Protein AF-A0A2V5XHG4-F1 (afdb_monomer)

Sequence (132 aa):
MNKKIFDVKTTIPPIRNSTSRSPSRRAFFLIPLVLACFALAPAAQAVSPPPDGGYANGNTAEGTQALFSLTTGKENTADGYKALVDITTGSFNTATGFAALFKNGTASNNTGTGYEALKNNTTAARTQPLVL

Foldseek 3Di:
DDDDDDPPPPDDDDPPPPPDPDPVVVVVVVVVVVVVCLVPPPVNDQPVVHLQNQDPQREGAHEDQGCVQADAEHAEYAAYHQGCNQAYHEYAEYAHEHQFCNHAHHAYQYYAYYHCGVNPVPDDNDDDDPDD

Radius of gyration: 36.02 Å; Cα contacts (8 Å, |Δi|>4): 248; chains: 1; bounding box: 84×47×104 Å

Mean predicted aligned error: 16.62 Å

Secondary structure (DSSP, 8-state):
-----------PPP--------THHHHHHHHHHHHHHHHH-TTTSPPSS-TT--BGGGBEEESTTTTTT-SS--S-EEESTTTTTTBSS--S-EEESTTTTTT-BT--SBEEESTTTTTT--S-S-B-----

Structure (mmCIF, N/CA/C/O backbone):
data_AF-A0A2V5XHG4-F1
#
_entry.id   AF-A0A2V5XHG4-F1
#
loop_
_atom_site.group_PDB
_atom_site.id
_atom_site.type_symbol
_atom_site.label_atom_id
_atom_site.label_alt_id
_atom_site.label_comp_id
_atom_site.label_asym_id
_atom_site.label_entity_id
_atom_site.label_seq_id
_atom_site.pdbx_PDB_ins_code
_atom_site.Cartn_x
_atom_site.Cartn_y
_atom_site.Cartn_z
_atom_site.occupancy
_atom_site.B_iso_or_equiv
_atom_site.auth_seq_id
_atom_site.auth_comp_id
_atom_site.auth_asym_id
_atom_site.auth_atom_id
_atom_site.pdbx_PDB_model_num
ATOM 1 N N . MET A 1 1 ? 70.441 -35.969 -85.488 1.00 48.56 1 MET A N 1
ATOM 2 C CA . MET A 1 1 ? 69.943 -36.278 -84.131 1.00 48.56 1 MET A CA 1
ATOM 3 C C . MET A 1 1 ? 70.512 -35.223 -83.197 1.00 48.56 1 MET A C 1
ATOM 5 O O . MET A 1 1 ? 71.726 -35.163 -83.135 1.00 48.56 1 MET A O 1
ATOM 9 N N . ASN A 1 2 ? 69.692 -34.333 -82.618 1.00 42.00 2 ASN A N 1
ATOM 10 C CA . ASN A 1 2 ? 69.923 -33.665 -81.323 1.00 42.00 2 ASN A CA 1
ATOM 11 C C . ASN A 1 2 ? 68.681 -32.848 -80.926 1.00 42.00 2 ASN A C 1
ATOM 13 O O . ASN A 1 2 ? 68.060 -32.181 -81.749 1.00 42.00 2 ASN A O 1
ATOM 17 N N . LYS A 1 3 ? 68.270 -33.061 -79.674 1.00 53.47 3 LYS A N 1
ATOM 18 C CA . LYS A 1 3 ? 66.924 -32.909 -79.102 1.00 53.47 3 LYS A CA 1
ATOM 19 C C . LYS A 1 3 ? 66.418 -31.461 -79.072 1.00 53.47 3 LYS A C 1
ATOM 21 O O . LYS A 1 3 ? 67.113 -30.580 -78.580 1.00 53.47 3 LYS A O 1
ATOM 26 N N . LYS A 1 4 ? 65.151 -31.252 -79.461 1.00 56.47 4 LYS A N 1
ATOM 27 C CA . LYS A 1 4 ? 64.359 -30.097 -79.002 1.00 56.47 4 LYS A CA 1
ATOM 28 C C . LYS A 1 4 ? 64.187 -30.217 -77.486 1.00 56.47 4 LYS A C 1
ATOM 30 O O . LYS A 1 4 ? 63.574 -31.173 -77.015 1.00 56.47 4 LYS A O 1
ATOM 35 N N . ILE A 1 5 ? 64.742 -29.268 -76.744 1.00 61.22 5 ILE A N 1
ATOM 36 C CA . ILE A 1 5 ? 64.502 -29.111 -75.310 1.00 61.22 5 ILE A CA 1
ATOM 37 C C . ILE A 1 5 ? 63.158 -28.389 -75.180 1.00 61.22 5 ILE A C 1
ATOM 39 O O . ILE A 1 5 ? 63.012 -27.258 -75.634 1.00 61.22 5 ILE A O 1
ATOM 43 N N . PHE A 1 6 ? 62.149 -29.082 -74.655 1.00 58.19 6 PHE A N 1
ATOM 44 C CA . PHE A 1 6 ? 60.881 -28.470 -74.269 1.00 58.19 6 PHE A CA 1
ATOM 45 C C . PHE A 1 6 ? 61.069 -27.854 -72.881 1.00 58.19 6 PHE A C 1
ATOM 47 O O . PHE A 1 6 ? 61.197 -28.586 -71.901 1.00 58.19 6 PHE A O 1
ATOM 54 N N . ASP A 1 7 ? 61.082 -26.525 -72.798 1.00 60.22 7 ASP A N 1
ATOM 55 C CA . ASP A 1 7 ? 61.009 -25.816 -71.521 1.00 60.22 7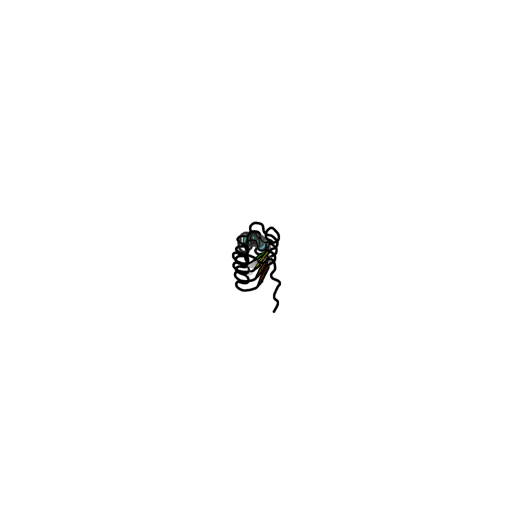 ASP A CA 1
ATOM 56 C C . ASP A 1 7 ? 59.617 -26.020 -70.910 1.00 60.22 7 ASP A C 1
ATOM 58 O O . ASP A 1 7 ? 58.638 -25.360 -71.270 1.00 60.22 7 ASP A O 1
ATOM 62 N N . VAL A 1 8 ? 59.511 -26.969 -69.978 1.00 60.59 8 VAL A N 1
ATOM 63 C CA . VAL A 1 8 ? 58.335 -27.113 -69.116 1.00 60.59 8 VAL A CA 1
ATOM 64 C C . VAL A 1 8 ? 58.361 -25.963 -68.115 1.00 60.59 8 VAL A C 1
ATOM 66 O O . VAL A 1 8 ? 59.072 -25.988 -67.113 1.00 60.59 8 VAL A O 1
ATOM 69 N N . LYS A 1 9 ? 57.578 -24.921 -68.393 1.00 60.12 9 LYS A N 1
ATOM 70 C CA . LYS A 1 9 ? 57.372 -23.803 -67.470 1.00 60.12 9 LYS A CA 1
ATOM 71 C C . LYS A 1 9 ? 56.439 -24.251 -66.339 1.00 60.12 9 LYS A C 1
ATOM 73 O O . LYS A 1 9 ? 55.220 -24.109 -66.431 1.00 60.12 9 LYS A O 1
ATOM 78 N N . THR A 1 10 ? 57.005 -24.820 -65.275 1.00 58.00 10 THR A N 1
ATOM 79 C CA . THR A 1 10 ? 56.267 -25.195 -64.059 1.00 58.00 10 THR A CA 1
ATOM 80 C C . THR A 1 10 ? 55.702 -23.937 -63.402 1.00 58.00 10 THR A C 1
ATOM 82 O O . THR A 1 10 ? 56.406 -23.196 -62.721 1.00 58.00 10 THR A O 1
ATOM 85 N N . THR A 1 11 ? 54.420 -23.662 -63.633 1.00 58.84 11 THR A N 1
ATOM 86 C CA . THR A 1 11 ? 53.721 -22.541 -63.000 1.00 58.84 11 THR A CA 1
ATOM 87 C C . THR A 1 11 ? 53.234 -23.004 -61.633 1.00 58.84 11 THR A C 1
ATOM 89 O O . THR A 1 11 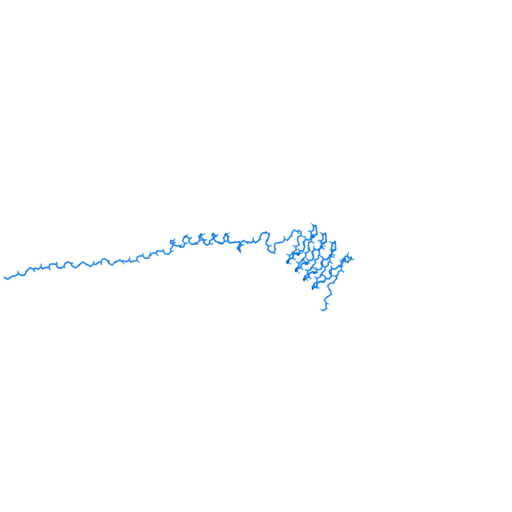? 52.193 -23.647 -61.527 1.00 58.84 11 THR A O 1
ATOM 92 N N . ILE A 1 12 ? 54.007 -22.723 -60.585 1.00 63.91 12 ILE A N 1
ATOM 93 C CA . ILE A 1 12 ? 53.574 -22.943 -59.201 1.00 63.91 12 ILE A CA 1
ATOM 94 C C . ILE A 1 12 ? 52.568 -21.827 -58.869 1.00 63.91 12 ILE A C 1
ATOM 96 O O . ILE A 1 12 ? 52.937 -20.651 -58.955 1.00 63.91 12 ILE A O 1
ATOM 100 N N . PRO A 1 13 ? 51.301 -22.133 -58.533 1.00 61.34 13 PRO A N 1
ATOM 101 C CA . PRO A 1 13 ? 50.351 -21.105 -58.131 1.00 61.34 13 PRO A CA 1
ATOM 102 C C . PRO A 1 13 ? 50.832 -20.433 -56.833 1.00 61.34 13 PRO A C 1
ATOM 104 O O . PRO A 1 13 ? 51.376 -21.112 -55.959 1.00 61.34 13 PRO A O 1
ATOM 107 N N . PRO A 1 14 ? 50.639 -19.113 -56.667 1.00 59.84 14 PRO A N 1
ATOM 108 C CA . PRO A 1 14 ? 51.028 -18.437 -55.439 1.00 59.84 14 PRO A CA 1
ATOM 109 C C . PRO A 1 14 ? 50.252 -19.028 -54.256 1.00 59.84 14 PRO A C 1
ATOM 111 O O . PRO A 1 14 ? 49.021 -19.114 -54.297 1.00 59.84 14 PRO A O 1
ATOM 114 N N . ILE A 1 15 ? 50.966 -19.417 -53.194 1.00 61.81 15 ILE A N 1
ATOM 115 C CA . ILE A 1 15 ? 50.363 -19.792 -51.911 1.00 61.81 15 ILE A CA 1
ATOM 116 C C . ILE A 1 15 ? 49.605 -18.560 -51.411 1.00 61.81 15 ILE A C 1
ATOM 118 O O . ILE A 1 15 ? 50.200 -17.573 -50.976 1.00 61.81 15 ILE A O 1
ATOM 122 N N . ARG A 1 16 ? 48.273 -18.576 -51.523 1.00 60.3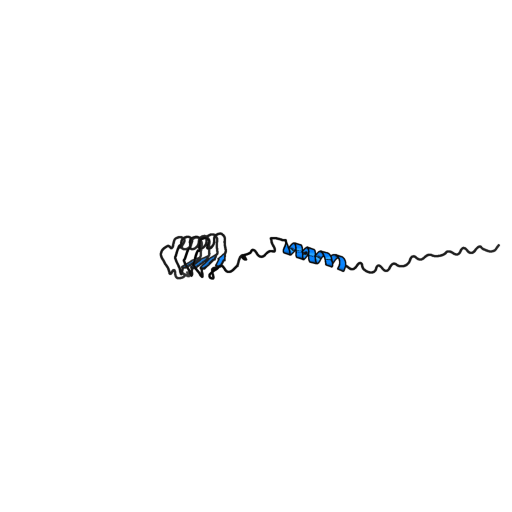1 16 ARG A N 1
ATOM 123 C CA . ARG A 1 16 ? 47.432 -17.540 -50.924 1.00 60.31 16 ARG A CA 1
ATOM 124 C C . ARG A 1 16 ? 47.478 -17.736 -49.415 1.00 60.31 16 ARG A C 1
ATOM 126 O O . ARG A 1 16 ? 46.762 -18.579 -48.882 1.00 60.31 16 ARG A O 1
ATOM 133 N N . ASN A 1 17 ? 48.283 -16.935 -48.724 1.00 55.03 17 ASN A N 1
ATOM 134 C CA . ASN A 1 17 ? 48.114 -16.748 -47.291 1.00 55.03 17 ASN A CA 1
ATOM 135 C C . ASN A 1 17 ? 46.729 -16.133 -47.078 1.00 55.03 17 ASN A C 1
ATOM 137 O O . ASN A 1 17 ? 46.502 -14.961 -47.376 1.00 55.03 17 ASN A O 1
ATOM 141 N N . SER A 1 18 ? 45.786 -16.959 -46.625 1.00 53.81 18 SER A N 1
ATOM 142 C CA . SER A 1 18 ? 44.455 -16.529 -46.213 1.00 53.81 18 SER A CA 1
ATOM 143 C C . SER A 1 18 ? 44.600 -15.701 -44.940 1.00 53.81 18 SER A C 1
ATOM 145 O O . SER A 1 18 ? 44.461 -16.206 -43.826 1.00 53.81 18 SER A O 1
ATOM 147 N N . THR A 1 19 ? 44.906 -14.418 -45.102 1.00 59.47 19 THR A N 1
ATOM 148 C CA . THR A 1 19 ? 44.783 -13.425 -44.044 1.00 59.47 19 THR A CA 1
ATOM 149 C C . THR A 1 19 ? 43.316 -13.350 -43.629 1.00 59.47 19 THR A C 1
ATOM 151 O O . THR A 1 19 ? 42.473 -12.780 -44.316 1.00 59.47 19 THR A O 1
ATOM 154 N N . SER A 1 20 ? 43.022 -14.043 -42.525 1.00 57.78 20 SER A N 1
ATOM 155 C CA . SER A 1 20 ? 41.994 -13.755 -41.522 1.00 57.78 20 SER A CA 1
ATOM 156 C C . SER A 1 20 ? 40.931 -12.746 -41.974 1.00 57.78 20 SER A C 1
ATOM 158 O O . SER A 1 20 ? 41.134 -11.532 -41.930 1.00 57.78 20 SER A O 1
ATOM 160 N N . ARG A 1 21 ? 39.755 -13.246 -42.377 1.00 56.84 21 ARG A N 1
ATOM 161 C CA . ARG A 1 21 ? 38.549 -12.412 -42.424 1.00 56.84 21 ARG A CA 1
ATOM 162 C C . ARG A 1 21 ? 38.269 -11.970 -40.992 1.00 56.84 21 ARG A C 1
ATOM 164 O O . ARG A 1 21 ? 37.823 -12.781 -40.185 1.00 56.84 21 ARG A O 1
ATOM 171 N N . SER A 1 22 ? 38.575 -10.713 -40.674 1.00 54.97 22 SER A N 1
ATOM 172 C CA . SER A 1 22 ? 38.469 -10.216 -39.308 1.00 54.97 22 SER A CA 1
ATOM 173 C C . SER A 1 22 ? 37.027 -10.389 -38.793 1.00 54.97 22 SER A C 1
ATOM 175 O O . SER A 1 22 ? 36.075 -9.914 -39.425 1.00 54.97 22 SER A O 1
ATOM 177 N N . PRO A 1 23 ? 36.822 -11.042 -37.636 1.00 56.94 23 PRO A N 1
ATOM 178 C CA . PRO A 1 23 ? 35.490 -11.205 -37.043 1.00 56.94 23 PRO A CA 1
ATOM 179 C C . PRO A 1 23 ? 34.857 -9.857 -36.638 1.00 56.94 23 PRO A C 1
ATOM 181 O O . PRO A 1 23 ? 33.655 -9.769 -36.385 1.00 56.94 23 PRO A O 1
ATOM 184 N N . SER A 1 24 ? 35.648 -8.778 -36.651 1.00 59.69 24 SER A N 1
ATOM 185 C CA . SER A 1 24 ? 35.276 -7.429 -36.225 1.00 59.69 24 SER A CA 1
ATOM 186 C C . SER A 1 24 ? 34.159 -6.784 -37.045 1.00 59.69 24 SER A C 1
ATOM 188 O O . SER A 1 24 ? 33.365 -6.032 -36.484 1.00 59.69 24 SER A O 1
ATOM 190 N N . ARG A 1 25 ? 34.034 -7.085 -38.348 1.00 60.59 25 ARG A N 1
ATOM 191 C CA . ARG A 1 25 ? 33.000 -6.450 -39.190 1.0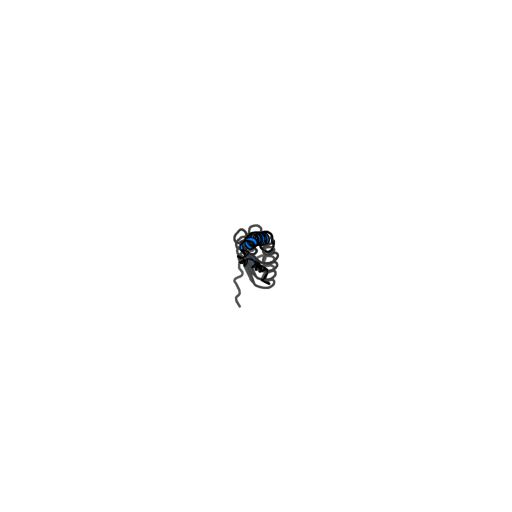0 60.59 25 ARG A CA 1
ATOM 192 C C . ARG A 1 25 ? 31.589 -6.912 -38.838 1.00 60.59 25 ARG A C 1
ATOM 194 O O . ARG A 1 25 ? 30.657 -6.137 -38.989 1.00 60.59 25 ARG A O 1
ATOM 201 N N . ARG A 1 26 ? 31.425 -8.155 -38.368 1.00 59.12 26 ARG A N 1
ATOM 202 C CA . ARG A 1 26 ? 30.121 -8.685 -37.932 1.00 59.12 26 ARG A CA 1
ATOM 203 C C . ARG A 1 26 ? 29.772 -8.211 -36.525 1.00 59.12 26 ARG A C 1
ATOM 205 O O . ARG A 1 26 ? 28.636 -7.817 -36.293 1.00 59.12 26 ARG A O 1
ATOM 212 N N . ALA A 1 27 ? 30.755 -8.165 -35.625 1.00 61.09 27 ALA A N 1
ATOM 213 C CA . ALA A 1 27 ? 30.570 -7.634 -34.275 1.00 61.09 27 ALA A CA 1
ATOM 214 C C . ALA A 1 27 ? 30.086 -6.170 -34.286 1.00 61.09 27 ALA A C 1
ATOM 216 O O . ALA A 1 27 ? 29.182 -5.822 -33.534 1.00 61.09 27 ALA A O 1
ATOM 217 N N . PHE A 1 28 ? 30.606 -5.350 -35.207 1.00 68.69 28 PHE A N 1
ATOM 218 C CA . PHE A 1 28 ? 30.222 -3.940 -35.351 1.00 68.69 28 PHE A CA 1
ATOM 219 C C . PHE A 1 28 ? 28.734 -3.707 -35.653 1.00 68.69 28 PHE A C 1
ATOM 221 O O . PHE A 1 28 ? 28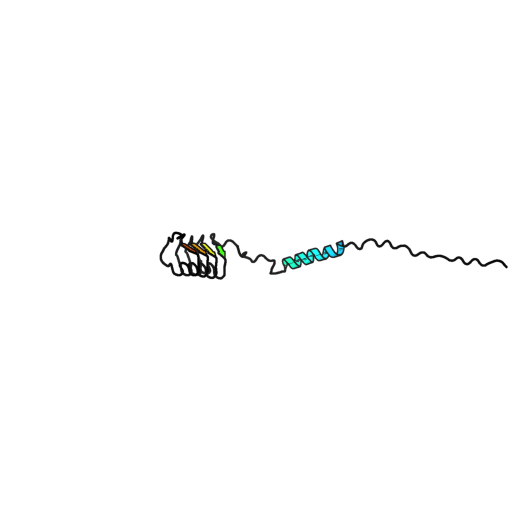.202 -2.675 -35.264 1.00 68.69 28 PHE A O 1
ATOM 228 N N . PHE A 1 29 ? 28.059 -4.648 -36.325 1.00 69.44 29 PHE A N 1
ATOM 229 C CA . PHE A 1 29 ? 26.621 -4.555 -36.617 1.00 69.44 29 PHE A CA 1
ATOM 230 C C . PHE A 1 29 ? 25.758 -5.314 -35.608 1.00 69.44 29 PHE A C 1
ATOM 232 O O . PHE A 1 29 ? 24.630 -4.913 -35.340 1.00 69.44 29 PHE A O 1
ATOM 239 N N . LEU A 1 30 ? 26.281 -6.394 -35.023 1.00 76.88 30 LEU A N 1
ATOM 240 C CA . LEU A 1 30 ? 25.541 -7.198 -34.053 1.00 76.88 30 LEU A CA 1
ATOM 241 C C . LEU A 1 30 ? 25.401 -6.493 -32.702 1.00 76.88 30 LEU A C 1
ATOM 243 O O . LEU A 1 30 ? 24.335 -6.563 -32.108 1.00 76.88 30 LEU A O 1
ATOM 247 N N . ILE A 1 31 ? 26.426 -5.775 -32.236 1.00 80.94 31 ILE A N 1
ATOM 248 C CA . ILE A 1 31 ? 26.369 -5.026 -30.969 1.00 80.94 31 IL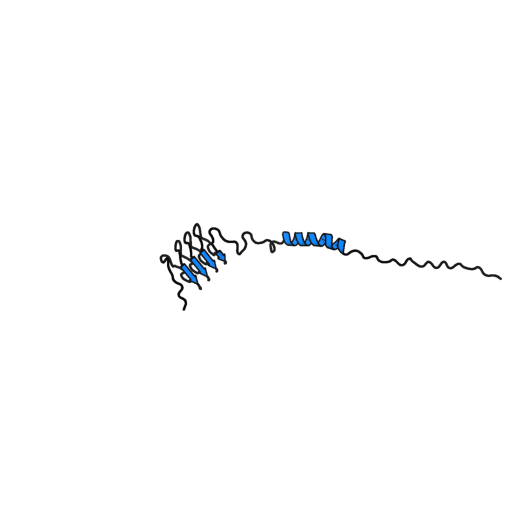E A CA 1
ATOM 249 C C . ILE A 1 31 ? 25.251 -3.963 -30.968 1.00 80.94 31 ILE A C 1
ATOM 251 O O . ILE A 1 31 ? 24.423 -3.998 -30.057 1.00 80.94 31 ILE A O 1
ATOM 255 N N . PRO A 1 32 ? 25.147 -3.052 -31.961 1.00 82.94 32 PRO A N 1
ATOM 256 C CA . PRO A 1 32 ? 24.062 -2.074 -31.986 1.00 82.94 32 PRO A CA 1
ATOM 257 C C . PRO A 1 32 ? 22.696 -2.720 -32.231 1.00 82.94 32 PRO A C 1
ATOM 259 O O . PRO A 1 32 ? 21.710 -2.248 -31.677 1.00 82.94 32 PRO A O 1
ATOM 262 N N . LEU A 1 33 ? 22.622 -3.814 -32.999 1.00 82.25 33 LEU A N 1
ATOM 263 C CA . LEU A 1 33 ? 21.375 -4.558 -33.196 1.00 82.25 33 LEU A CA 1
ATOM 264 C C . LEU A 1 33 ? 20.885 -5.186 -31.886 1.00 82.25 33 LEU A C 1
ATOM 266 O O . LEU A 1 33 ? 19.711 -5.073 -31.559 1.00 82.25 33 LEU A O 1
ATOM 270 N N . VAL A 1 34 ? 21.784 -5.797 -31.114 1.00 81.06 34 VAL A N 1
ATOM 271 C CA . VAL A 1 34 ? 21.475 -6.368 -29.799 1.00 81.06 34 VAL A CA 1
ATOM 272 C C . VAL A 1 34 ? 21.043 -5.270 -28.828 1.00 81.06 34 VAL A C 1
ATOM 274 O O . VAL A 1 34 ? 20.015 -5.420 -28.175 1.00 81.06 34 VAL A O 1
ATOM 277 N N . LEU A 1 35 ? 21.752 -4.138 -28.782 1.00 77.94 35 LEU A N 1
ATOM 278 C CA . LEU A 1 35 ? 21.354 -2.983 -27.969 1.00 77.94 35 LEU A CA 1
ATOM 279 C C . LEU A 1 35 ? 19.978 -2.433 -28.376 1.00 77.94 35 LEU A C 1
ATOM 281 O O . LEU A 1 35 ? 19.164 -2.139 -27.507 1.00 77.94 35 LEU A O 1
ATOM 285 N N . ALA A 1 36 ? 19.688 -2.349 -29.677 1.00 79.50 36 ALA A N 1
ATOM 286 C CA . ALA A 1 36 ? 18.379 -1.939 -30.178 1.00 79.50 36 ALA A CA 1
ATOM 287 C C . ALA A 1 36 ? 17.283 -2.952 -29.810 1.00 79.50 36 ALA A C 1
ATOM 289 O O . ALA A 1 36 ? 16.201 -2.547 -29.396 1.00 79.50 36 ALA A O 1
ATOM 290 N N . CYS A 1 37 ? 17.560 -4.257 -29.891 1.00 76.44 37 CYS A N 1
ATOM 291 C CA . CYS A 1 37 ? 16.636 -5.302 -29.451 1.00 76.44 37 CYS A CA 1
ATOM 292 C C . CYS A 1 37 ? 16.357 -5.226 -27.944 1.00 76.44 37 CYS A C 1
ATOM 294 O O . CYS A 1 37 ? 15.202 -5.339 -27.550 1.00 76.44 37 CYS A O 1
ATOM 296 N N . PHE A 1 38 ? 17.374 -4.990 -27.109 1.00 69.12 38 PHE A N 1
ATOM 297 C CA . PHE A 1 38 ? 17.184 -4.787 -25.669 1.00 69.12 38 PHE A CA 1
ATOM 298 C C . PHE A 1 38 ? 16.448 -3.477 -25.350 1.00 69.12 38 PHE A C 1
ATOM 300 O O . PHE A 1 38 ? 15.676 -3.443 -24.400 1.00 69.12 38 PHE A O 1
ATOM 307 N N . ALA A 1 39 ? 16.625 -2.423 -26.150 1.00 66.31 39 ALA A N 1
ATOM 308 C CA . ALA A 1 39 ? 15.915 -1.155 -25.974 1.00 66.31 39 ALA A CA 1
ATOM 309 C C . ALA A 1 39 ? 14.445 -1.202 -26.439 1.00 66.31 39 ALA A C 1
ATOM 311 O O . ALA A 1 39 ? 13.605 -0.514 -25.860 1.00 66.31 39 ALA A O 1
ATOM 312 N N . LEU A 1 40 ? 14.131 -1.987 -27.480 1.00 65.56 40 LEU A N 1
ATOM 313 C CA . LEU A 1 40 ? 12.774 -2.134 -28.030 1.00 65.56 40 LE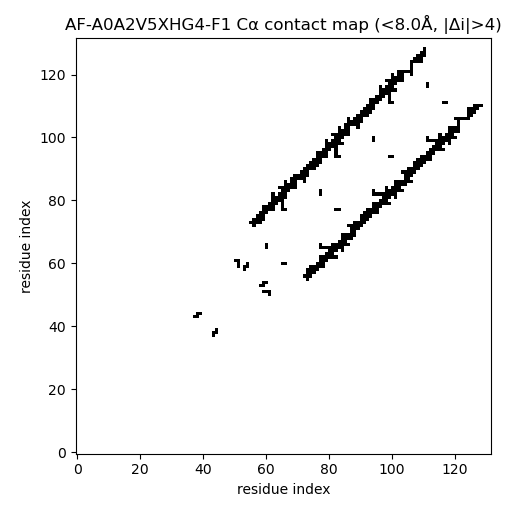U A CA 1
ATOM 314 C C . LEU A 1 40 ? 11.977 -3.294 -27.419 1.00 65.56 40 LEU A C 1
ATOM 316 O O . LEU A 1 40 ? 10.769 -3.350 -27.635 1.00 65.56 40 LEU A O 1
ATOM 320 N N . ALA A 1 41 ? 12.610 -4.229 -26.705 1.00 66.69 41 ALA A N 1
ATOM 321 C CA . ALA A 1 41 ? 11.904 -5.323 -26.049 1.00 66.69 41 ALA A CA 1
ATOM 322 C C . ALA A 1 41 ? 11.086 -4.774 -24.863 1.00 66.69 41 ALA A C 1
ATOM 324 O O . ALA A 1 41 ? 11.678 -4.346 -23.871 1.00 66.69 41 ALA A O 1
ATOM 325 N N . PRO A 1 42 ? 9.741 -4.852 -24.889 1.00 58.19 42 PRO A N 1
ATOM 326 C CA . PRO A 1 42 ? 8.901 -4.382 -23.783 1.00 58.19 42 PRO A CA 1
ATOM 327 C C . PRO A 1 42 ? 9.184 -5.118 -22.463 1.00 58.19 42 PRO A C 1
ATOM 329 O O . PRO A 1 42 ? 8.903 -4.597 -21.394 1.00 58.19 42 PRO A O 1
ATOM 332 N N . ALA A 1 43 ? 9.777 -6.317 -22.534 1.00 55.97 43 ALA A N 1
ATOM 333 C CA . ALA A 1 43 ? 10.189 -7.116 -21.380 1.00 55.97 43 ALA A CA 1
ATOM 334 C C . ALA A 1 43 ? 11.491 -6.634 -20.702 1.00 55.97 43 ALA A C 1
ATOM 336 O O . ALA A 1 43 ? 11.816 -7.116 -19.621 1.00 55.97 43 ALA A O 1
ATOM 337 N N . ALA A 1 44 ? 12.248 -5.724 -21.328 1.00 50.22 44 ALA A N 1
ATOM 338 C CA . ALA A 1 44 ? 13.486 -5.149 -20.787 1.00 50.22 44 ALA A CA 1
ATOM 339 C C . ALA A 1 44 ? 13.332 -3.677 -20.369 1.00 50.22 44 ALA A C 1
ATOM 341 O O . ALA A 1 44 ? 14.241 -3.103 -19.766 1.00 50.22 44 ALA A O 1
ATOM 342 N N . GLN A 1 45 ? 12.187 -3.060 -20.665 1.00 54.75 45 GLN A N 1
ATOM 343 C CA . GLN A 1 45 ? 11.848 -1.764 -20.100 1.00 54.75 45 GLN A CA 1
ATOM 344 C C . GLN A 1 45 ? 11.424 -1.994 -18.650 1.00 54.75 45 GLN A C 1
ATOM 346 O O . GLN A 1 45 ? 10.493 -2.755 -18.389 1.00 54.75 45 GLN A O 1
ATOM 351 N N . ALA A 1 46 ? 12.115 -1.353 -17.704 1.00 51.88 46 ALA A N 1
ATOM 352 C CA . ALA A 1 46 ? 11.591 -1.220 -16.353 1.00 51.88 46 ALA A CA 1
ATOM 353 C C . ALA A 1 46 ? 10.170 -0.664 -16.489 1.00 51.88 46 ALA A C 1
ATOM 355 O O . ALA A 1 46 ? 9.980 0.400 -17.085 1.00 51.88 46 ALA A O 1
ATOM 356 N N . VAL A 1 47 ? 9.176 -1.423 -16.017 1.00 58.56 47 VAL A N 1
ATOM 357 C CA . VAL A 1 47 ? 7.800 -0.933 -15.919 1.00 58.56 47 VAL A CA 1
ATOM 358 C C . VAL A 1 47 ? 7.894 0.418 -15.219 1.00 58.56 47 VAL A C 1
ATOM 360 O O . VAL A 1 47 ? 8.641 0.554 -14.256 1.00 58.56 47 VAL A O 1
ATOM 363 N N . SER A 1 48 ? 7.261 1.446 -15.772 1.00 55.59 48 SER A N 1
ATOM 364 C CA . SER A 1 48 ? 7.192 2.756 -15.137 1.00 55.59 48 SER A CA 1
ATOM 365 C C . SER A 1 48 ? 5.757 2.955 -14.662 1.00 55.59 48 SER A C 1
ATOM 367 O O . SER A 1 48 ? 4.857 2.987 -15.508 1.00 55.59 48 SER A O 1
ATOM 369 N N . PRO A 1 49 ? 5.526 3.074 -13.346 1.00 60.78 49 PRO A N 1
ATOM 370 C CA . PRO A 1 49 ? 6.522 2.976 -12.273 1.00 60.78 49 PRO A CA 1
ATOM 371 C C . PRO A 1 49 ? 7.036 1.531 -12.070 1.00 60.78 49 PRO A C 1
ATOM 373 O O . PRO A 1 49 ? 6.315 0.590 -12.416 1.00 60.78 49 PRO A O 1
ATOM 376 N N . PRO A 1 50 ? 8.266 1.342 -11.540 1.00 54.53 50 PRO A N 1
ATOM 377 C CA . PRO A 1 50 ? 8.813 0.020 -11.226 1.00 54.53 50 PRO A CA 1
ATOM 378 C C . PRO A 1 50 ? 7.832 -0.791 -10.373 1.00 54.53 50 PRO A C 1
ATOM 380 O O . PRO A 1 50 ? 7.092 -0.185 -9.597 1.00 54.53 50 PRO A O 1
ATOM 383 N N . PRO A 1 51 ? 7.822 -2.134 -10.460 1.00 56.28 51 PRO A N 1
ATOM 384 C CA . PRO A 1 51 ? 6.978 -2.969 -9.599 1.00 56.28 51 PRO A CA 1
ATOM 385 C C . PRO A 1 51 ? 7.190 -2.714 -8.094 1.00 56.28 51 PRO A C 1
ATOM 387 O O . PRO A 1 51 ? 6.301 -2.995 -7.300 1.00 56.28 51 PRO A O 1
ATOM 390 N N . ASP A 1 52 ? 8.340 -2.150 -7.719 1.00 59.81 52 ASP A N 1
ATOM 391 C CA . ASP A 1 52 ? 8.740 -1.747 -6.368 1.00 59.81 52 ASP A CA 1
ATOM 392 C C . ASP A 1 52 ? 8.878 -0.216 -6.204 1.00 59.81 52 ASP A C 1
ATOM 394 O O . ASP A 1 52 ? 9.463 0.275 -5.234 1.00 59.81 52 ASP A O 1
ATOM 398 N N . GLY A 1 53 ? 8.347 0.562 -7.152 1.00 55.62 53 GLY A N 1
ATOM 399 C CA . GLY A 1 53 ? 8.440 2.015 -7.174 1.00 55.62 53 GLY A CA 1
ATOM 400 C C . GLY A 1 53 ? 7.759 2.618 -5.953 1.00 55.62 53 GLY A C 1
ATOM 401 O O . GLY A 1 53 ? 6.539 2.551 -5.834 1.00 55.62 53 GLY A O 1
ATOM 402 N N . GLY A 1 54 ? 8.557 3.214 -5.061 1.00 64.75 54 GLY A N 1
ATOM 403 C CA . GLY A 1 54 ? 8.077 3.866 -3.845 1.00 64.75 54 GLY A CA 1
ATOM 404 C C . GLY A 1 54 ? 6.871 4.752 -4.143 1.00 64.75 54 GLY A C 1
ATOM 405 O O . GLY A 1 54 ? 6.970 5.739 -4.877 1.00 64.75 54 GLY A O 1
ATOM 406 N N . TYR A 1 55 ? 5.716 4.368 -3.606 1.00 73.62 55 TYR A N 1
ATOM 407 C CA . TYR A 1 55 ? 4.475 5.071 -3.866 1.00 73.62 55 TYR A CA 1
ATOM 408 C C . TYR A 1 55 ? 4.524 6.431 -3.164 1.00 73.62 55 TYR A C 1
ATOM 410 O O . TYR A 1 55 ? 5.211 6.619 -2.151 1.00 73.62 55 TYR A O 1
ATOM 418 N N . ALA A 1 56 ? 3.782 7.404 -3.699 1.00 80.56 56 ALA A N 1
ATOM 419 C CA . ALA A 1 56 ? 3.691 8.729 -3.098 1.00 80.56 56 ALA A CA 1
ATOM 420 C C . ALA A 1 56 ? 3.372 8.628 -1.596 1.00 80.56 56 ALA A C 1
ATOM 422 O O . ALA A 1 56 ? 2.611 7.759 -1.172 1.00 80.56 56 ALA A O 1
ATOM 423 N N . ASN A 1 57 ? 3.943 9.533 -0.797 1.00 85.12 57 ASN A N 1
ATOM 424 C CA . ASN A 1 57 ? 3.800 9.566 0.662 1.00 85.12 57 ASN A CA 1
ATOM 425 C C . ASN A 1 57 ? 4.370 8.351 1.425 1.00 85.12 57 ASN A C 1
ATOM 427 O O . ASN A 1 57 ? 3.905 8.057 2.527 1.00 85.12 57 ASN A O 1
ATOM 431 N N . GLY A 1 58 ? 5.368 7.657 0.867 1.00 85.25 58 GLY A N 1
ATOM 432 C CA . GLY A 1 58 ? 6.046 6.553 1.558 1.00 85.25 58 GLY A CA 1
ATOM 433 C C . GLY A 1 58 ? 5.174 5.309 1.700 1.00 85.25 58 GLY A C 1
ATOM 434 O O . GLY A 1 58 ? 5.317 4.567 2.666 1.00 85.25 58 GLY A O 1
ATOM 435 N N . ASN A 1 59 ? 4.234 5.116 0.776 1.00 87.56 59 ASN A N 1
ATOM 436 C CA . ASN A 1 59 ? 3.425 3.910 0.740 1.00 87.56 59 ASN A CA 1
ATOM 437 C C . ASN A 1 59 ? 4.161 2.798 -0.038 1.00 87.56 59 ASN A C 1
ATOM 439 O O . ASN A 1 59 ? 4.948 3.068 -0.948 1.00 87.56 59 ASN A O 1
ATOM 443 N N . THR A 1 60 ? 3.858 1.549 0.288 1.00 89.88 60 THR A N 1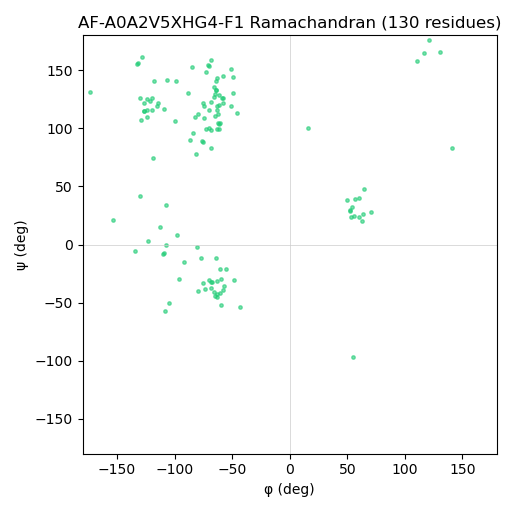
ATOM 444 C CA . THR A 1 60 ? 4.315 0.350 -0.420 1.00 89.88 60 THR A CA 1
ATOM 445 C C . THR A 1 60 ? 3.087 -0.475 -0.767 1.00 89.88 60 THR A C 1
ATOM 447 O O . THR A 1 60 ? 2.331 -0.842 0.127 1.00 89.88 60 THR A O 1
ATOM 450 N N . ALA A 1 61 ? 2.869 -0.752 -2.049 1.00 89.00 61 ALA A N 1
ATOM 451 C CA . ALA A 1 61 ? 1.805 -1.622 -2.536 1.00 89.00 61 ALA A CA 1
ATOM 452 C C . ALA A 1 61 ? 2.395 -2.707 -3.443 1.00 89.00 61 ALA A C 1
ATOM 454 O O . ALA A 1 61 ? 2.913 -2.428 -4.521 1.00 89.00 61 ALA A O 1
ATOM 455 N N . GLU A 1 62 ? 2.292 -3.952 -3.012 1.00 88.56 62 GLU A N 1
ATOM 456 C CA . GLU A 1 62 ? 2.679 -5.131 -3.768 1.00 88.56 62 GLU A CA 1
ATOM 457 C C . GLU A 1 62 ? 1.461 -6.055 -3.865 1.00 88.56 62 GLU A C 1
ATOM 459 O O . GLU A 1 62 ? 0.826 -6.391 -2.870 1.00 88.56 62 GLU A O 1
ATOM 464 N N . GLY A 1 63 ? 1.074 -6.433 -5.083 1.00 84.31 63 GLY A N 1
ATOM 465 C CA . GLY A 1 63 ? -0.107 -7.260 -5.331 1.00 84.31 63 GLY A CA 1
ATOM 466 C C . GLY A 1 63 ? -1.258 -6.527 -6.021 1.00 84.31 63 GLY A C 1
ATOM 467 O O . GLY A 1 63 ? -1.381 -5.303 -6.039 1.00 84.31 63 GLY A O 1
ATOM 468 N N . THR A 1 64 ? -2.125 -7.305 -6.665 1.00 85.94 64 THR A N 1
ATOM 469 C CA . THR A 1 64 ? -3.229 -6.763 -7.460 1.00 85.94 64 THR A CA 1
ATOM 470 C C . THR A 1 64 ? -4.240 -6.041 -6.568 1.00 85.94 64 THR A C 1
ATOM 472 O O . THR A 1 64 ? -4.768 -6.624 -5.622 1.00 85.94 64 THR A O 1
ATOM 475 N N . GLN A 1 65 ? -4.548 -4.787 -6.916 1.00 87.50 65 GLN A N 1
ATOM 476 C CA . GLN A 1 65 ? -5.455 -3.900 -6.171 1.00 87.50 65 GLN A CA 1
ATOM 477 C C . GLN A 1 65 ? -4.987 -3.546 -4.745 1.00 87.50 65 GLN A C 1
ATOM 479 O O . GLN A 1 65 ? -5.806 -3.121 -3.930 1.00 87.50 65 GLN A O 1
ATOM 484 N N . ALA A 1 66 ? -3.698 -3.689 -4.432 1.00 88.75 66 ALA A N 1
ATOM 485 C CA . ALA A 1 66 ? -3.143 -3.154 -3.193 1.00 88.75 66 ALA A CA 1
ATOM 486 C C . ALA A 1 66 ? -3.241 -1.611 -3.177 1.00 88.75 66 ALA A C 1
ATOM 488 O O . ALA A 1 66 ? -2.933 -0.971 -4.182 1.00 88.75 66 ALA A O 1
ATOM 489 N N . LEU A 1 67 ? -3.709 -1.018 -2.067 1.00 86.44 67 LEU A N 1
ATOM 490 C CA . LEU A 1 67 ? -3.898 0.442 -1.883 1.00 86.44 67 LEU A CA 1
ATOM 491 C C . LEU A 1 67 ? -4.732 1.162 -2.964 1.00 86.44 67 LEU A C 1
ATOM 493 O O . LEU A 1 67 ? -4.617 2.375 -3.135 1.00 86.44 67 LEU A O 1
ATOM 497 N N . PHE A 1 68 ? -5.597 0.443 -3.683 1.00 87.62 68 PHE A N 1
ATOM 498 C CA . PHE A 1 68 ? -6.291 0.974 -4.862 1.00 87.62 68 PHE A CA 1
ATOM 499 C C . PHE A 1 68 ? -7.118 2.246 -4.599 1.00 87.62 68 PHE A C 1
ATOM 501 O O . PHE A 1 68 ? -7.178 3.116 -5.466 1.00 87.62 68 PHE A O 1
ATOM 508 N N . SER A 1 69 ? -7.743 2.370 -3.423 1.00 87.31 69 SER A N 1
ATOM 509 C CA . SER A 1 69 ? -8.602 3.516 -3.079 1.00 87.31 69 SER A CA 1
ATOM 510 C C . SER A 1 69 ? -7.909 4.597 -2.237 1.00 87.31 69 SER A C 1
ATOM 512 O O . SER A 1 69 ? -8.584 5.520 -1.770 1.00 87.31 69 SER A O 1
ATOM 514 N N . LEU A 1 70 ? -6.588 4.508 -2.024 1.00 84.75 70 LEU A N 1
ATOM 515 C CA . LEU A 1 70 ? -5.849 5.459 -1.192 1.00 84.75 70 LEU A CA 1
ATOM 516 C C . LEU A 1 70 ? -5.791 6.837 -1.865 1.00 84.75 70 LEU A C 1
ATOM 518 O O . LEU A 1 70 ? -5.273 6.975 -2.970 1.00 84.75 70 LEU A O 1
ATOM 522 N N . THR A 1 71 ? -6.286 7.874 -1.185 1.00 86.19 71 THR A N 1
ATOM 523 C CA . THR A 1 71 ? -6.314 9.248 -1.712 1.00 86.19 71 THR A CA 1
ATOM 524 C C . THR A 1 71 ? -5.255 10.145 -1.075 1.00 86.19 71 THR A C 1
ATOM 526 O O . THR A 1 71 ? -4.503 10.799 -1.794 1.00 86.19 71 THR A O 1
ATOM 529 N N . THR A 1 72 ? -5.164 10.194 0.260 1.00 87.12 72 THR A N 1
ATOM 530 C CA . THR A 1 72 ? -4.253 11.123 0.973 1.00 87.12 72 THR A CA 1
ATOM 531 C C . THR A 1 72 ? -3.445 10.500 2.111 1.00 87.12 72 THR A C 1
ATOM 533 O O . THR A 1 72 ? -2.580 11.174 2.679 1.00 87.12 72 THR A O 1
ATOM 536 N N . GLY A 1 73 ? -3.699 9.235 2.451 1.00 84.88 73 GLY A N 1
ATOM 537 C CA . GLY A 1 73 ? -2.975 8.544 3.517 1.00 84.88 73 GLY A CA 1
ATOM 538 C C . GLY A 1 73 ? -1.507 8.264 3.174 1.00 84.88 73 GLY A C 1
ATOM 539 O O . GLY A 1 73 ? -1.091 8.267 2.008 1.00 84.88 73 GLY A O 1
ATOM 540 N N . LYS A 1 74 ? -0.703 8.062 4.217 1.00 89.56 74 LYS A N 1
ATOM 541 C CA . LYS A 1 74 ? 0.762 7.994 4.138 1.00 89.56 74 LYS A CA 1
ATOM 542 C C . LYS A 1 74 ? 1.295 6.785 4.892 1.00 89.56 74 LYS A C 1
ATOM 544 O O . LYS A 1 74 ? 0.663 6.327 5.843 1.00 89.56 74 LYS A O 1
ATOM 549 N N . GLU A 1 75 ? 2.481 6.330 4.506 1.00 90.50 75 GLU A N 1
ATOM 550 C CA . GLU A 1 75 ? 3.236 5.324 5.264 1.00 90.50 75 GLU A CA 1
ATOM 551 C C . GLU A 1 75 ? 2.454 4.014 5.489 1.00 90.50 75 GLU A C 1
ATOM 553 O O . GLU A 1 75 ? 2.488 3.421 6.565 1.00 90.50 75 GLU A O 1
ATOM 558 N N . ASN A 1 76 ? 1.703 3.567 4.479 1.00 89.50 76 ASN A N 1
ATOM 559 C CA . ASN A 1 76 ? 1.019 2.277 4.482 1.00 89.50 76 ASN A CA 1
ATOM 560 C C . ASN A 1 76 ? 1.822 1.230 3.701 1.00 89.50 76 ASN A C 1
ATOM 562 O O . ASN A 1 76 ? 2.344 1.519 2.630 1.00 89.50 76 ASN A O 1
ATOM 566 N N . THR A 1 77 ? 1.867 -0.003 4.194 1.00 91.81 77 THR A N 1
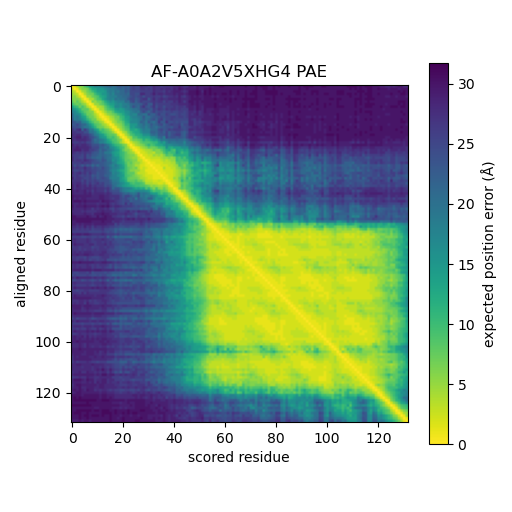ATOM 567 C CA . THR A 1 77 ? 2.423 -1.171 3.499 1.00 91.81 77 THR A CA 1
ATOM 568 C C . THR A 1 77 ? 1.295 -2.154 3.208 1.00 91.81 77 THR A C 1
ATOM 570 O O . THR A 1 77 ? 0.627 -2.597 4.137 1.00 91.81 77 THR A O 1
ATOM 573 N N . ALA A 1 78 ? 1.072 -2.498 1.945 1.00 90.81 78 ALA A N 1
ATOM 574 C CA . ALA A 1 78 ? 0.080 -3.465 1.497 1.00 90.81 78 ALA A CA 1
ATOM 575 C C . ALA A 1 78 ? 0.757 -4.513 0.615 1.00 90.81 78 ALA A C 1
ATOM 577 O O . ALA A 1 78 ? 1.229 -4.184 -0.465 1.00 90.81 78 ALA A O 1
ATOM 578 N N . ASP A 1 79 ? 0.777 -5.757 1.067 1.00 90.88 79 ASP A N 1
ATOM 579 C CA . ASP A 1 79 ? 1.345 -6.903 0.366 1.00 90.88 79 ASP A CA 1
ATOM 580 C C . ASP A 1 79 ? 0.265 -7.987 0.212 1.00 90.88 79 ASP A C 1
ATOM 582 O O . ASP A 1 79 ? -0.190 -8.592 1.182 1.00 90.88 79 ASP A O 1
ATOM 586 N N . GLY A 1 80 ? -0.212 -8.204 -1.010 1.00 88.75 80 GLY A N 1
ATOM 587 C CA . GLY A 1 80 ? -1.187 -9.237 -1.342 1.00 88.75 80 GLY A CA 1
ATOM 588 C C . GLY A 1 80 ? -2.379 -8.742 -2.161 1.00 88.75 80 GLY A C 1
ATOM 589 O O . GLY A 1 80 ? -2.670 -7.552 -2.288 1.00 88.75 80 GLY A O 1
ATOM 590 N N . TYR A 1 81 ? -3.118 -9.695 -2.736 1.00 89.19 81 TYR A N 1
ATOM 591 C CA . TYR A 1 81 ? -4.318 -9.407 -3.523 1.00 89.19 81 TYR A CA 1
ATOM 592 C C . TYR A 1 81 ? -5.378 -8.709 -2.660 1.00 89.19 81 TYR A C 1
ATOM 594 O O . TYR A 1 81 ? -5.848 -9.284 -1.675 1.00 89.19 81 TYR A O 1
ATOM 602 N N . LYS A 1 82 ? -5.781 -7.494 -3.051 1.00 89.75 82 LYS A N 1
ATOM 603 C CA . LYS A 1 82 ? -6.751 -6.643 -2.334 1.00 89.75 82 LYS A CA 1
ATOM 604 C C . LYS A 1 82 ? -6.345 -6.261 -0.898 1.00 89.75 82 LYS A C 1
ATOM 606 O O . LYS A 1 82 ? -7.219 -5.954 -0.083 1.00 89.75 82 LYS A O 1
ATOM 611 N N . ALA A 1 83 ? -5.052 -6.268 -0.573 1.00 90.12 83 ALA A N 1
ATOM 612 C CA . ALA A 1 83 ? -4.568 -5.740 0.702 1.00 90.12 83 ALA A CA 1
ATOM 613 C C . ALA A 1 83 ? -4.815 -4.216 0.782 1.00 90.12 83 ALA A C 1
ATOM 615 O O . ALA A 1 83 ? -4.484 -3.483 -0.151 1.00 90.12 83 ALA A O 1
ATOM 616 N N . LEU A 1 84 ? -5.421 -3.735 1.876 1.00 87.38 84 LEU A N 1
ATOM 617 C CA . LEU A 1 84 ? -5.768 -2.313 2.079 1.00 87.38 84 LEU A CA 1
ATOM 618 C C . LEU A 1 84 ? -6.515 -1.660 0.892 1.00 87.38 84 LEU A C 1
ATOM 620 O O . LEU A 1 84 ? -6.255 -0.514 0.540 1.00 87.38 84 LEU A O 1
ATOM 624 N N . VAL A 1 85 ? -7.432 -2.372 0.233 1.00 88.06 85 VAL A N 1
ATOM 625 C CA . VAL A 1 85 ? -8.061 -1.854 -0.998 1.00 88.06 85 VAL A CA 1
ATOM 626 C C . VAL A 1 85 ? -8.987 -0.650 -0.767 1.00 88.06 85 VAL A C 1
ATOM 628 O O . VAL A 1 85 ? -8.977 0.263 -1.589 1.00 88.06 85 VAL A O 1
ATOM 631 N N . ASP A 1 86 ? -9.745 -0.610 0.339 1.00 84.94 86 ASP A N 1
ATOM 632 C CA . ASP A 1 86 ? -10.727 0.447 0.651 1.00 84.94 86 ASP A CA 1
ATOM 633 C C . ASP A 1 86 ? -10.234 1.374 1.782 1.00 84.94 86 ASP A C 1
ATOM 635 O O . ASP A 1 86 ? -11.019 1.844 2.612 1.00 84.94 86 ASP A O 1
ATOM 639 N N . ILE A 1 87 ? -8.924 1.624 1.865 1.00 83.50 87 ILE A N 1
ATOM 640 C CA . ILE A 1 87 ? -8.376 2.708 2.692 1.00 83.50 87 ILE A CA 1
ATOM 641 C C . ILE A 1 87 ? -8.338 3.997 1.866 1.00 83.50 87 ILE A C 1
ATOM 643 O O . ILE A 1 87 ? -7.854 3.983 0.744 1.00 83.50 87 ILE A O 1
ATOM 647 N N . THR A 1 88 ? -8.848 5.108 2.394 1.00 85.88 88 THR A N 1
ATOM 648 C CA . THR A 1 88 ? -8.917 6.399 1.690 1.00 85.88 88 THR A CA 1
ATOM 649 C C . THR A 1 88 ? -7.921 7.403 2.267 1.00 85.88 88 THR A C 1
ATOM 651 O O . THR A 1 88 ? -7.036 7.876 1.556 1.00 85.88 88 THR A O 1
ATOM 654 N N . THR A 1 89 ? -7.996 7.696 3.567 1.00 87.62 89 THR A N 1
ATOM 655 C CA . THR A 1 89 ? -7.135 8.706 4.222 1.00 87.62 89 THR A CA 1
ATOM 656 C C . THR A 1 89 ? -6.325 8.164 5.400 1.00 87.62 89 THR A C 1
ATOM 658 O O . THR A 1 89 ? -5.670 8.940 6.091 1.00 87.62 89 THR A O 1
ATOM 661 N N . GLY A 1 90 ? -6.413 6.864 5.687 1.00 85.62 90 GLY A N 1
ATOM 662 C CA . GLY A 1 90 ? -5.702 6.250 6.806 1.00 85.62 90 GLY A CA 1
ATOM 663 C C . GLY A 1 90 ? -4.193 6.123 6.560 1.00 85.62 90 GLY A C 1
ATOM 664 O O . GLY A 1 90 ? -3.751 5.940 5.424 1.00 85.62 90 GLY A O 1
ATOM 665 N N . SER A 1 91 ? -3.409 6.214 7.632 1.00 88.62 91 SER A N 1
ATOM 666 C CA . SER A 1 91 ? -1.941 6.184 7.595 1.00 88.62 91 SER A CA 1
ATOM 667 C C . SER A 1 91 ? -1.372 5.149 8.565 1.00 88.62 91 SER A C 1
ATOM 669 O O . SER A 1 91 ? -2.043 4.753 9.522 1.00 88.62 91 SER A O 1
ATOM 671 N N . PHE A 1 92 ? -0.113 4.758 8.367 1.00 89.81 92 PHE A N 1
ATOM 672 C CA . PHE A 1 92 ? 0.602 3.842 9.265 1.00 89.81 92 PHE A CA 1
ATOM 673 C C . PHE A 1 92 ? -0.064 2.458 9.389 1.00 89.81 92 PHE A C 1
ATOM 675 O O . PHE A 1 92 ? -0.179 1.917 10.489 1.00 89.81 92 PHE A O 1
ATOM 682 N N . ASN A 1 93 ? -0.570 1.890 8.290 1.00 89.38 93 ASN A N 1
ATOM 683 C CA . ASN A 1 93 ? -1.126 0.534 8.290 1.00 89.38 93 ASN A CA 1
ATOM 684 C C . ASN A 1 93 ? -0.197 -0.454 7.578 1.00 89.38 93 ASN A C 1
ATOM 686 O O . ASN A 1 93 ? 0.353 -0.143 6.527 1.00 89.38 93 ASN A O 1
ATOM 690 N N . THR A 1 94 ? -0.081 -1.670 8.101 1.00 91.19 94 THR A N 1
ATOM 691 C CA . THR A 1 94 ? 0.645 -2.780 7.475 1.00 91.19 94 THR A CA 1
ATOM 692 C C . THR A 1 94 ? -0.325 -3.930 7.228 1.00 91.19 94 THR A C 1
ATOM 694 O O . THR A 1 94 ? -0.865 -4.497 8.174 1.00 91.19 94 THR A O 1
ATOM 697 N N . ALA A 1 95 ? -0.559 -4.288 5.969 1.00 90.56 95 ALA A N 1
ATOM 698 C CA . ALA A 1 95 ? -1.370 -5.427 5.561 1.00 90.56 95 ALA A CA 1
ATOM 699 C C . ALA A 1 95 ? -0.532 -6.409 4.752 1.00 90.56 95 ALA A C 1
ATOM 701 O O . ALA A 1 95 ? 0.039 -6.020 3.740 1.00 90.56 95 ALA A O 1
ATOM 702 N N . THR A 1 96 ? -0.504 -7.673 5.161 1.00 91.56 96 THR A N 1
ATOM 703 C CA . THR A 1 96 ? 0.089 -8.763 4.379 1.00 91.56 96 THR A CA 1
ATOM 704 C C . THR A 1 96 ? -0.889 -9.936 4.288 1.00 91.56 96 THR A C 1
ATOM 706 O O . THR A 1 96 ? -1.412 -10.403 5.302 1.00 91.56 96 THR A O 1
ATOM 709 N N . GLY A 1 97 ? -1.191 -10.392 3.074 1.00 88.44 97 GLY A N 1
ATOM 710 C CA . GLY A 1 97 ? -2.141 -11.469 2.790 1.00 88.44 97 GLY A CA 1
ATOM 711 C C . GLY A 1 97 ? -3.360 -11.044 1.963 1.00 88.44 97 GLY A C 1
ATOM 712 O O . GLY A 1 97 ? -3.675 -9.866 1.797 1.00 88.44 97 GLY A O 1
ATOM 713 N N . PHE A 1 98 ? -4.073 -12.039 1.422 1.00 90.44 98 PHE A N 1
ATOM 714 C CA . PHE A 1 98 ? -5.286 -11.826 0.625 1.00 90.44 98 PHE A CA 1
ATOM 715 C C . PHE A 1 98 ? -6.340 -11.063 1.434 1.00 90.44 98 PHE A C 1
ATOM 717 O O . PHE A 1 98 ? -6.780 -11.538 2.481 1.00 90.44 98 PHE A O 1
ATOM 724 N N . ALA A 1 99 ? -6.763 -9.904 0.928 1.00 88.88 99 ALA A N 1
ATOM 725 C CA . ALA A 1 99 ? -7.779 -9.043 1.528 1.00 88.88 99 ALA A CA 1
ATOM 726 C C . ALA A 1 99 ? -7.521 -8.680 3.010 1.00 88.88 99 ALA A C 1
ATOM 728 O O . ALA A 1 99 ? -8.463 -8.414 3.765 1.00 88.88 99 ALA A O 1
ATOM 729 N N . ALA A 1 100 ? -6.254 -8.638 3.433 1.00 89.06 100 ALA A N 1
ATOM 730 C CA . ALA A 1 100 ? -5.877 -8.110 4.739 1.00 89.06 100 ALA A CA 1
ATOM 731 C C . ALA A 1 100 ? -6.216 -6.608 4.821 1.00 89.06 100 ALA A C 1
ATOM 733 O O . ALA A 1 100 ? -5.951 -5.838 3.894 1.00 89.06 100 ALA A O 1
ATOM 734 N N . LEU A 1 101 ? -6.848 -6.193 5.923 1.00 83.69 101 LEU A N 1
ATOM 735 C CA . LEU A 1 101 ? -7.341 -4.830 6.165 1.00 83.69 101 LEU A CA 1
ATOM 736 C C . LEU A 1 101 ? -8.241 -4.252 5.047 1.00 83.69 101 LEU A C 1
ATOM 738 O O . LEU A 1 101 ? -8.310 -3.034 4.885 1.00 83.69 101 LEU A O 1
ATOM 742 N N . PHE A 1 102 ? -8.978 -5.103 4.325 1.00 82.19 102 PHE A N 1
ATOM 743 C CA . PHE A 1 102 ? -9.785 -4.752 3.145 1.00 82.19 102 PHE A CA 1
ATOM 744 C C . PHE A 1 102 ? -10.610 -3.457 3.277 1.00 82.19 102 PHE A C 1
ATOM 746 O O . PHE A 1 102 ? -10.458 -2.572 2.442 1.00 82.19 102 PHE A O 1
ATOM 753 N N . LYS A 1 103 ? -11.441 -3.322 4.325 1.00 77.19 103 LYS A N 1
ATOM 754 C CA . LYS A 1 103 ? -12.375 -2.202 4.527 1.00 77.19 103 LYS A CA 1
ATOM 755 C C . LYS A 1 103 ? -12.076 -1.416 5.799 1.00 77.19 103 LYS A C 1
ATOM 757 O O . LYS A 1 103 ? -12.792 -1.516 6.794 1.00 77.19 103 LYS A O 1
ATOM 762 N N . ASN A 1 104 ? -11.009 -0.624 5.746 1.00 69.94 104 ASN A N 1
ATOM 763 C CA . ASN A 1 104 ? -10.550 0.186 6.875 1.00 69.94 104 ASN A CA 1
ATOM 764 C C . ASN A 1 104 ? -10.753 1.701 6.699 1.00 69.94 104 ASN A C 1
ATOM 766 O O . ASN A 1 104 ? -10.608 2.421 7.677 1.00 69.94 104 ASN A O 1
ATOM 770 N N . GLY A 1 105 ? -11.158 2.204 5.523 1.00 75.62 105 GLY A N 1
ATOM 771 C CA . GLY A 1 105 ? -11.599 3.592 5.315 1.00 75.62 105 GLY A CA 1
ATOM 772 C C . GLY A 1 105 ? -10.582 4.646 5.767 1.00 75.62 105 GLY A C 1
ATOM 773 O O . GLY A 1 105 ? -9.660 4.997 5.039 1.00 75.62 105 GLY A O 1
ATOM 774 N N . THR A 1 106 ? -10.752 5.170 6.977 1.00 82.00 106 THR A N 1
ATOM 775 C CA . THR A 1 106 ? -9.895 6.199 7.590 1.00 82.00 106 THR A CA 1
ATOM 776 C C . THR A 1 106 ? -9.006 5.651 8.717 1.00 82.00 106 THR A C 1
ATOM 778 O O . THR A 1 106 ? -8.246 6.405 9.329 1.00 82.00 106 THR A O 1
ATOM 781 N N . ALA A 1 107 ? -9.094 4.353 9.024 1.00 81.19 107 ALA A N 1
ATOM 782 C CA . ALA A 1 107 ? -8.372 3.737 10.127 1.00 81.19 107 ALA A CA 1
ATOM 783 C C . ALA A 1 107 ? -6.856 3.801 9.905 1.00 81.19 107 ALA A C 1
ATOM 785 O O . ALA A 1 107 ? -6.343 3.665 8.794 1.00 81.19 107 ALA A O 1
ATOM 786 N N . SER A 1 108 ? -6.141 4.049 10.994 1.00 86.25 108 SER A N 1
ATOM 787 C CA . SER A 1 108 ? -4.695 4.251 11.017 1.00 86.25 108 SER A CA 1
ATOM 788 C C . SER A 1 108 ? -4.085 3.412 12.133 1.00 86.25 108 SER A C 1
ATOM 790 O O . SER A 1 108 ? -4.761 3.169 13.136 1.00 86.25 108 SER A O 1
ATOM 792 N N . ASN A 1 109 ? -2.805 3.059 12.017 1.00 86.62 109 ASN A N 1
ATOM 793 C CA . ASN A 1 109 ? -2.071 2.281 13.026 1.00 86.62 109 ASN A CA 1
ATOM 794 C C . ASN A 1 109 ? -2.607 0.848 13.218 1.00 86.62 109 ASN A C 1
ATOM 796 O O . ASN A 1 109 ? -2.837 0.411 14.351 1.00 86.62 109 ASN A O 1
ATOM 800 N N . ASN A 1 110 ? -2.821 0.122 12.118 1.00 85.81 110 ASN A N 1
ATOM 801 C CA . ASN A 1 110 ? -3.225 -1.285 12.143 1.00 85.81 110 ASN A CA 1
ATOM 802 C C . ASN A 1 110 ? -2.185 -2.182 11.479 1.00 85.81 110 ASN A C 1
ATOM 804 O O . ASN A 1 110 ? -1.689 -1.867 10.402 1.00 85.81 110 ASN A O 1
ATOM 808 N N . THR A 1 111 ? -1.956 -3.351 12.068 1.00 88.19 111 THR A N 1
ATOM 809 C CA . THR A 1 111 ? -1.206 -4.442 11.442 1.00 88.19 111 THR A CA 1
ATOM 810 C C . THR A 1 111 ? -2.142 -5.628 11.235 1.00 88.19 111 THR A C 1
ATOM 812 O O . THR A 1 111 ? -2.701 -6.144 12.203 1.00 88.19 111 THR A O 1
ATOM 815 N N . GLY A 1 112 ? -2.339 -6.048 9.986 1.00 86.75 112 GLY A N 1
ATOM 816 C CA . GLY A 1 112 ? -3.134 -7.215 9.611 1.00 86.75 112 GLY A CA 1
ATOM 817 C C . GLY A 1 112 ? -2.306 -8.192 8.785 1.00 86.75 112 GLY A C 1
ATOM 818 O O . GLY A 1 112 ? -1.918 -7.876 7.666 1.00 86.75 112 GLY A O 1
ATOM 819 N N . THR A 1 113 ? -2.072 -9.386 9.320 1.00 88.88 113 THR A N 1
ATOM 820 C CA . THR A 1 113 ? -1.301 -10.443 8.654 1.00 88.88 113 THR A CA 1
ATOM 821 C C . THR A 1 113 ? -2.168 -11.688 8.511 1.00 88.88 113 THR A C 1
ATOM 823 O O . THR A 1 113 ? -2.667 -12.201 9.511 1.00 88.88 113 THR A O 1
ATOM 826 N N . GLY A 1 114 ? -2.346 -12.181 7.287 1.00 85.12 114 GLY A N 1
ATOM 827 C CA . GLY A 1 114 ? -3.084 -13.409 6.983 1.00 85.12 114 GLY A CA 1
ATOM 828 C C . GLY A 1 114 ? -4.283 -13.209 6.052 1.00 85.12 114 GLY A C 1
ATOM 829 O O . GLY A 1 114 ? -4.625 -12.098 5.651 1.00 85.12 114 GLY A O 1
ATOM 830 N N . TYR A 1 115 ? -4.929 -14.321 5.694 1.00 87.69 115 TYR A N 1
ATOM 831 C CA . TYR A 1 115 ? -6.126 -14.334 4.851 1.00 87.69 115 TYR A CA 1
ATOM 832 C C . TYR A 1 115 ? -7.284 -13.603 5.544 1.00 87.69 115 TYR A C 1
ATOM 834 O O . TYR A 1 115 ? -7.715 -14.003 6.624 1.00 87.69 115 TYR A O 1
ATOM 842 N N . GLU A 1 116 ? -7.774 -12.530 4.922 1.00 86.69 116 GLU A N 1
ATOM 843 C CA . GLU A 1 116 ? -8.890 -11.705 5.400 1.00 86.69 116 GLU A CA 1
ATOM 844 C C . GLU A 1 116 ? -8.708 -11.131 6.820 1.00 86.69 116 GLU A C 1
ATOM 846 O O . GLU A 1 116 ? -9.678 -10.790 7.505 1.00 86.69 116 GLU A O 1
ATOM 851 N N . ALA A 1 117 ? -7.460 -10.979 7.273 1.00 83.12 117 ALA A N 1
ATOM 852 C CA . ALA A 1 117 ? -7.160 -10.433 8.590 1.00 83.12 117 ALA A CA 1
ATOM 853 C C . ALA A 1 117 ? -7.733 -9.011 8.736 1.00 83.12 117 ALA A C 1
ATOM 855 O O . ALA A 1 117 ? -7.455 -8.130 7.920 1.00 83.12 117 ALA A O 1
ATOM 856 N N . LEU A 1 118 ? -8.535 -8.777 9.784 1.00 74.62 118 LEU A N 1
ATOM 857 C CA . LEU A 1 118 ? -9.128 -7.467 10.110 1.00 74.62 118 LEU A CA 1
ATOM 858 C C . LEU A 1 118 ? -9.920 -6.820 8.946 1.00 74.62 118 LEU A C 1
ATOM 860 O O . LEU A 1 118 ? -9.987 -5.592 8.832 1.00 74.62 118 LEU A O 1
ATOM 864 N N . LYS A 1 119 ? -10.549 -7.642 8.090 1.00 75.62 119 LYS A N 1
ATOM 865 C CA . LYS A 1 119 ? -11.271 -7.241 6.863 1.00 75.62 119 LYS A CA 1
ATOM 866 C C . LYS A 1 119 ? -12.269 -6.085 7.040 1.00 75.62 119 LYS A C 1
ATOM 868 O O . LYS A 1 119 ? -12.455 -5.324 6.100 1.00 75.62 119 LYS A O 1
ATOM 873 N N . ASN A 1 120 ? -12.879 -5.934 8.220 1.00 67.81 120 ASN A N 1
ATOM 874 C CA . ASN A 1 120 ? -13.899 -4.917 8.527 1.00 67.81 120 ASN A CA 1
ATOM 875 C C . ASN A 1 120 ? -13.598 -4.139 9.823 1.00 67.81 120 ASN A C 1
ATOM 877 O O . ASN A 1 120 ? -14.496 -3.925 10.639 1.00 67.81 120 ASN A O 1
ATOM 881 N N . ASN A 1 121 ? -12.348 -3.749 10.068 1.00 62.81 121 ASN A N 1
ATOM 882 C CA . ASN A 1 121 ? -12.028 -2.947 11.250 1.00 62.81 121 ASN A CA 1
ATOM 883 C C . ASN A 1 121 ? -12.335 -1.452 11.016 1.00 62.81 121 ASN A C 1
ATOM 885 O O . ASN A 1 121 ? -11.464 -0.631 10.765 1.00 62.81 121 ASN A O 1
ATOM 889 N N . THR A 1 122 ? -13.608 -1.065 11.096 1.00 56.84 122 THR A N 1
ATOM 890 C CA . THR A 1 122 ? -14.030 0.324 10.843 1.00 56.84 122 THR A CA 1
ATOM 891 C C . THR A 1 122 ? -13.823 1.277 12.029 1.00 56.84 122 THR A C 1
ATOM 893 O O . THR A 1 122 ? -14.193 2.446 11.919 1.00 56.84 122 THR A O 1
ATOM 896 N N . THR A 1 123 ? -13.329 0.822 13.196 1.00 54.22 123 THR A N 1
ATOM 897 C CA . THR A 1 123 ? -13.365 1.652 14.428 1.00 54.22 123 THR A CA 1
ATOM 898 C C . THR A 1 123 ? -12.281 1.367 15.483 1.00 54.22 123 THR A C 1
ATOM 900 O O . THR A 1 123 ? -12.444 1.762 16.634 1.00 54.22 123 THR A O 1
ATOM 903 N N . ALA A 1 124 ? -11.145 0.751 15.148 1.00 52.91 124 ALA A N 1
ATOM 904 C CA . ALA A 1 124 ? -10.039 0.627 16.105 1.00 52.91 124 ALA A CA 1
ATOM 905 C C . ALA A 1 124 ? -8.713 1.090 15.497 1.00 52.91 124 ALA A C 1
ATOM 907 O O . ALA A 1 124 ? -8.125 0.400 14.677 1.00 52.91 124 ALA A O 1
ATOM 908 N N . ALA A 1 125 ? -8.232 2.256 15.931 1.00 54.94 125 ALA A N 1
ATOM 909 C CA . ALA A 1 125 ? -6.836 2.652 15.795 1.00 54.94 125 ALA A CA 1
ATOM 910 C C . ALA A 1 125 ? -6.080 2.092 17.009 1.00 54.94 125 ALA A C 1
ATOM 912 O O . ALA A 1 125 ? -6.076 2.747 18.052 1.00 54.94 125 ALA A O 1
ATOM 913 N N . ARG A 1 126 ? -5.548 0.861 16.885 1.00 55.88 126 ARG A N 1
ATOM 914 C CA . ARG A 1 126 ? -4.573 0.145 17.754 1.00 55.88 126 ARG A CA 1
ATOM 915 C C . ARG A 1 126 ? -4.912 -1.344 17.881 1.00 55.88 126 ARG A C 1
ATOM 917 O O . ARG A 1 126 ? -5.452 -1.783 18.894 1.00 55.88 126 ARG A O 1
ATOM 924 N N . THR A 1 127 ? -4.502 -2.147 16.908 1.00 54.59 127 THR A N 1
ATOM 925 C CA . THR A 1 127 ? -4.288 -3.585 17.128 1.00 54.59 127 THR A CA 1
ATOM 926 C C . THR A 1 127 ? -2.797 -3.828 17.335 1.00 54.59 127 THR A C 1
ATOM 928 O O . THR A 1 127 ? -2.009 -3.735 16.399 1.00 54.59 127 THR A O 1
ATOM 931 N N . GLN A 1 128 ? -2.404 -4.091 18.585 1.00 48.56 128 GLN A N 1
ATOM 932 C CA . GLN A 1 128 ? -1.081 -4.634 18.913 1.00 48.56 128 GLN A CA 1
ATOM 933 C C . GLN A 1 128 ? -0.895 -5.975 18.178 1.00 48.56 128 GLN A C 1
ATOM 935 O O . GLN A 1 128 ? -1.876 -6.712 18.036 1.00 48.56 128 GLN A O 1
ATOM 940 N N . PRO A 1 129 ? 0.323 -6.321 17.727 1.00 44.88 129 PRO A N 1
ATOM 941 C CA . PRO A 1 129 ? 0.580 -7.618 17.118 1.00 44.88 129 PRO A CA 1
ATOM 942 C C . PRO A 1 129 ? 0.371 -8.705 18.178 1.00 44.88 129 PRO A C 1
ATOM 944 O O . PRO A 1 129 ? 1.141 -8.806 19.132 1.00 44.88 129 PRO A O 1
ATOM 947 N N . LEU A 1 130 ? -0.679 -9.517 18.034 1.00 42.50 130 LEU A N 1
ATOM 948 C CA . LEU A 1 130 ? -0.795 -10.757 18.791 1.00 42.50 130 LEU A CA 1
ATOM 949 C C . LEU A 1 130 ? 0.163 -11.766 18.147 1.00 42.50 130 LEU A C 1
ATOM 951 O O . LEU A 1 130 ? -0.197 -12.461 17.202 1.00 42.50 130 LEU A O 1
ATOM 955 N N . VAL A 1 131 ? 1.407 -11.777 18.624 1.00 36.28 131 VAL A N 1
ATOM 956 C CA . VAL A 1 131 ? 2.337 -12.890 18.412 1.00 36.28 131 VAL A CA 1
ATOM 957 C C . VAL A 1 131 ? 1.864 -14.009 19.338 1.00 36.28 131 VAL A C 1
ATOM 959 O O . VAL A 1 131 ? 1.958 -13.862 20.557 1.00 36.28 131 VAL A O 1
ATOM 962 N N . LEU A 1 132 ? 1.295 -15.073 18.770 1.00 38.62 132 LEU A N 1
ATOM 963 C CA . LEU A 1 132 ? 1.162 -16.362 19.450 1.00 38.62 132 LEU A CA 1
ATOM 964 C C . LEU A 1 132 ? 2.260 -17.295 18.943 1.00 38.62 132 LEU A C 1
ATOM 966 O O . LEU A 1 132 ? 2.454 -17.322 17.706 1.00 38.62 132 LEU A O 1
#

pLDDT: mean 72.81, std 15.21, range [36.28, 91.81]

Solvent-accessible surface area (backbone atoms only — not comparable to full-atom values): 7340 Å² total; per-residue (Å²): 142,85,80,86,81,78,84,79,79,82,80,75,76,79,84,75,77,80,74,71,83,67,69,61,71,60,50,67,55,48,53,58,50,51,52,48,50,50,72,68,33,75,89,63,50,75,54,85,73,43,86,79,48,78,35,78,62,64,22,45,56,38,53,60,53,20,44,66,46,53,74,74,32,34,44,30,38,16,35,23,46,31,0,28,23,43,23,30,57,24,29,47,30,40,16,34,26,45,28,1,29,22,42,22,38,63,48,30,44,35,66,19,71,35,78,48,20,60,34,73,44,74,83,60,73,65,49,76,85,82,82,127